Protein AF-A0A8B2NKK4-F1 (afdb_monomer_lite)

Structure (mmCIF, N/CA/C/O backbone):
data_AF-A0A8B2NKK4-F1
#
_entry.id   AF-A0A8B2NKK4-F1
#
loop_
_atom_site.group_PDB
_atom_site.id
_atom_site.type_symbol
_atom_site.label_atom_id
_atom_site.label_alt_id
_atom_site.label_comp_id
_atom_site.label_asym_id
_atom_site.label_entity_id
_atom_site.label_seq_id
_atom_site.pdbx_PDB_ins_code
_atom_site.Cartn_x
_atom_site.Cartn_y
_atom_site.Cartn_z
_atom_site.occupancy
_atom_site.B_iso_or_equiv
_atom_site.auth_seq_id
_atom_site.auth_comp_id
_atom_site.auth_asym_id
_atom_site.auth_atom_id
_atom_site.pdbx_PDB_model_num
ATOM 1 N N . MET A 1 1 ? -5.062 -12.621 17.290 1.00 37.78 1 MET A N 1
ATOM 2 C CA . MET A 1 1 ? -4.872 -13.102 15.905 1.00 37.78 1 MET A CA 1
ATOM 3 C C . MET A 1 1 ? -3.654 -12.394 15.349 1.00 37.78 1 MET A C 1
ATOM 5 O O . MET A 1 1 ? -3.554 -11.193 15.544 1.00 37.78 1 MET A O 1
ATOM 9 N N . THR A 1 2 ? -2.715 -13.118 14.745 1.00 42.69 2 THR A N 1
ATOM 10 C CA . THR A 1 2 ? -1.517 -12.519 14.139 1.00 42.69 2 THR A CA 1
ATOM 11 C C . THR A 1 2 ? -1.836 -12.237 12.677 1.00 42.69 2 THR A C 1
ATOM 13 O O . THR A 1 2 ? -2.048 -13.177 11.915 1.00 42.69 2 THR A O 1
ATOM 16 N N . LEU A 1 3 ? -1.936 -10.964 12.297 1.00 49.38 3 LEU A N 1
ATOM 17 C CA . LEU A 1 3 ? -2.106 -10.569 10.900 1.00 49.38 3 LEU A CA 1
ATOM 18 C C . LEU A 1 3 ? -0.828 -10.916 10.129 1.00 49.38 3 LEU A C 1
ATOM 20 O O . LEU A 1 3 ? 0.222 -10.313 10.348 1.00 49.38 3 LEU A O 1
ATOM 24 N N . ALA A 1 4 ? -0.906 -11.914 9.250 1.00 56.16 4 ALA A N 1
ATOM 25 C CA . ALA A 1 4 ? 0.162 -12.231 8.311 1.00 56.16 4 ALA A CA 1
ATOM 26 C C . ALA A 1 4 ? 0.096 -11.240 7.141 1.00 56.16 4 ALA A C 1
ATOM 28 O O . ALA A 1 4 ? -0.523 -11.496 6.111 1.00 56.16 4 ALA A O 1
ATOM 29 N N . LEU A 1 5 ? 0.690 -10.065 7.340 1.00 58.38 5 LEU A N 1
ATOM 30 C CA . LEU A 1 5 ? 0.868 -9.062 6.297 1.00 58.38 5 LEU A CA 1
ATOM 31 C C . LEU A 1 5 ? 1.981 -9.531 5.347 1.00 58.38 5 LEU A C 1
ATOM 33 O O . LEU A 1 5 ? 3.167 -9.383 5.648 1.00 58.38 5 LEU A O 1
ATOM 37 N N 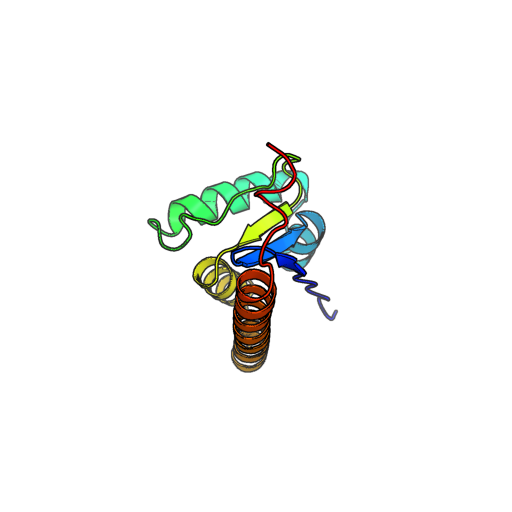. GLU A 1 6 ? 1.615 -10.131 4.212 1.00 63.78 6 GLU A N 1
ATOM 38 C CA . GLU A 1 6 ? 2.585 -10.474 3.166 1.00 63.78 6 GLU A CA 1
ATOM 39 C C . GLU A 1 6 ? 2.677 -9.334 2.144 1.00 63.78 6 GLU A C 1
ATOM 41 O O . GLU A 1 6 ? 1.832 -9.185 1.266 1.00 63.78 6 GLU A O 1
ATOM 46 N N . CYS A 1 7 ? 3.722 -8.513 2.268 1.00 64.00 7 CYS A N 1
ATOM 47 C CA . CYS A 1 7 ? 4.136 -7.583 1.217 1.00 64.00 7 CYS A CA 1
ATOM 48 C C . CYS A 1 7 ? 5.126 -8.279 0.280 1.00 64.00 7 CYS A C 1
ATOM 50 O O . CYS A 1 7 ? 6.154 -8.789 0.734 1.00 64.00 7 CYS A O 1
ATOM 52 N N . TYR A 1 8 ? 4.871 -8.224 -1.025 1.00 67.50 8 TYR A N 1
ATOM 53 C CA . TYR A 1 8 ? 5.831 -8.652 -2.045 1.00 67.50 8 TYR A CA 1
ATOM 54 C C . TYR A 1 8 ? 6.572 -7.432 -2.590 1.00 67.50 8 TYR A C 1
ATOM 56 O O . TYR A 1 8 ? 6.000 -6.352 -2.691 1.00 67.50 8 TYR A O 1
ATOM 64 N N . VAL A 1 9 ? 7.849 -7.572 -2.932 1.00 62.38 9 VAL A N 1
ATOM 65 C CA . VAL A 1 9 ? 8.634 -6.456 -3.485 1.00 62.38 9 VAL A CA 1
ATOM 66 C C . VAL A 1 9 ? 8.498 -6.449 -5.003 1.00 62.38 9 VAL A C 1
ATOM 68 O O . VAL A 1 9 ? 8.671 -7.486 -5.640 1.00 62.38 9 VAL A O 1
ATOM 71 N N . THR A 1 10 ? 8.193 -5.290 -5.582 1.00 61.69 10 THR A N 1
ATOM 72 C CA . THR A 1 10 ? 8.052 -5.092 -7.032 1.00 61.69 10 THR A CA 1
ATOM 73 C C . THR A 1 10 ? 9.060 -4.068 -7.546 1.00 61.69 10 THR A C 1
ATOM 75 O O . THR A 1 10 ? 9.738 -3.387 -6.776 1.00 61.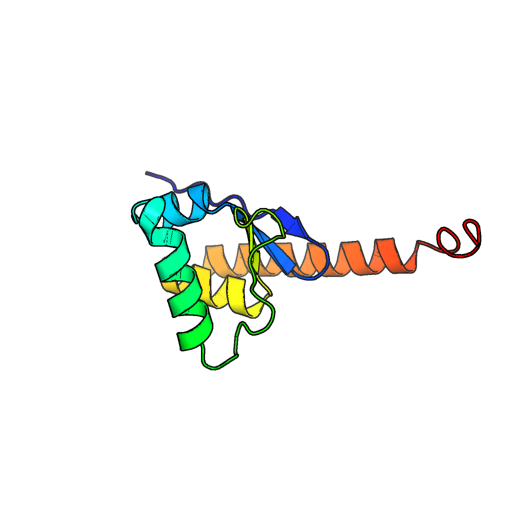69 10 THR A O 1
ATOM 78 N N . GLN A 1 11 ? 9.157 -3.920 -8.871 1.00 54.91 11 GLN A N 1
ATOM 79 C CA . GLN A 1 11 ? 9.970 -2.871 -9.483 1.00 54.91 11 GLN A CA 1
ATOM 80 C C . GLN A 1 11 ? 9.435 -1.489 -9.054 1.00 54.91 11 GLN A C 1
ATOM 82 O O . GLN A 1 11 ? 8.380 -1.054 -9.509 1.00 54.91 11 GLN A O 1
ATOM 87 N N . GLY A 1 12 ? 10.146 -0.820 -8.141 1.00 56.81 12 GLY A N 1
ATOM 88 C CA . GLY A 1 12 ? 9.799 0.515 -7.642 1.00 56.81 12 GLY A CA 1
ATOM 89 C C . GLY A 1 12 ? 8.960 0.575 -6.357 1.00 56.81 12 GLY A C 1
ATOM 90 O O . GLY A 1 12 ? 8.430 1.652 -6.066 1.00 56.81 12 GLY A O 1
ATOM 91 N N . GLY A 1 13 ? 8.826 -0.526 -5.600 1.00 69.12 13 GLY A N 1
ATOM 92 C CA . GLY A 1 13 ? 8.203 -0.489 -4.271 1.00 69.12 13 GLY A CA 1
ATOM 93 C C . GLY A 1 13 ? 7.747 -1.844 -3.718 1.00 69.12 13 GLY A C 1
ATOM 94 O O . GLY A 1 13 ? 8.341 -2.885 -3.992 1.00 69.12 13 GLY A O 1
ATOM 95 N N . ALA A 1 14 ? 6.679 -1.826 -2.920 1.00 74.44 14 ALA A N 1
ATOM 96 C CA . ALA A 1 14 ? 6.011 -3.008 -2.380 1.00 74.44 14 ALA A CA 1
ATOM 97 C C . ALA A 1 14 ? 4.641 -3.206 -3.038 1.00 74.44 14 ALA A C 1
ATOM 99 O O . ALA A 1 14 ? 4.038 -2.260 -3.528 1.00 74.44 14 ALA A O 1
ATOM 100 N N . ALA A 1 15 ? 4.112 -4.418 -2.997 1.00 80.56 15 ALA A N 1
ATOM 101 C CA . ALA A 1 15 ? 2.785 -4.755 -3.468 1.00 80.56 15 ALA A CA 1
ATOM 102 C C . ALA A 1 15 ? 2.045 -5.578 -2.414 1.00 80.56 15 ALA A C 1
ATOM 104 O O . ALA A 1 15 ? 2.625 -6.463 -1.782 1.00 80.56 15 ALA A O 1
ATOM 105 N N . MET A 1 16 ? 0.759 -5.285 -2.253 1.00 82.50 16 MET A N 1
ATOM 106 C CA . MET A 1 16 ? -0.140 -5.981 -1.336 1.00 82.50 16 MET A CA 1
ATOM 107 C C . MET A 1 16 ? -1.483 -6.226 -2.011 1.00 82.50 16 MET A C 1
ATOM 109 O O . MET A 1 16 ? -1.973 -5.376 -2.756 1.00 82.50 16 MET A O 1
ATOM 113 N N . THR A 1 17 ? -2.090 -7.385 -1.773 1.00 84.56 17 THR A N 1
ATOM 114 C CA . THR A 1 17 ? -3.430 -7.671 -2.305 1.00 84.56 17 THR A CA 1
ATOM 115 C C . THR A 1 17 ? -4.508 -6.926 -1.516 1.00 84.56 17 THR A C 1
ATOM 117 O O . THR A 1 17 ? -4.350 -6.657 -0.325 1.00 84.56 17 THR A O 1
ATOM 120 N N . LEU A 1 18 ? -5.627 -6.606 -2.170 1.00 82.69 18 LEU A N 1
ATOM 121 C CA . LEU A 1 18 ? -6.765 -5.979 -1.495 1.00 82.69 18 LEU A CA 1
ATOM 122 C C . LEU A 1 18 ? -7.368 -6.864 -0.400 1.00 82.69 18 LEU A C 1
ATOM 124 O O . LEU A 1 18 ? -7.831 -6.337 0.603 1.00 82.69 18 LEU A O 1
ATOM 128 N N . GLU A 1 19 ? -7.323 -8.188 -0.555 1.00 82.00 19 GLU A N 1
ATOM 129 C CA . GLU A 1 19 ? -7.811 -9.136 0.456 1.00 82.00 19 GLU A CA 1
ATOM 130 C C . GLU A 1 19 ? -6.991 -9.051 1.746 1.00 82.00 19 GLU A C 1
ATOM 132 O O . GLU A 1 19 ? -7.546 -8.973 2.840 1.00 82.00 19 GLU A O 1
ATOM 137 N N . GLN A 1 20 ? -5.662 -8.998 1.622 1.00 79.62 20 GLN A N 1
ATOM 138 C CA . GLN A 1 20 ? -4.768 -8.810 2.767 1.00 79.62 20 GLN A CA 1
ATOM 139 C C . GLN A 1 20 ? -4.990 -7.458 3.434 1.00 79.62 20 GLN A C 1
ATOM 141 O O . GLN A 1 20 ? -4.953 -7.364 4.658 1.00 79.62 20 GLN A O 1
ATOM 146 N N . LEU A 1 21 ? -5.239 -6.421 2.635 1.00 80.06 21 LEU A N 1
ATOM 147 C CA . LEU A 1 21 ? -5.495 -5.090 3.157 1.00 80.06 21 LEU A CA 1
ATOM 148 C C . LEU A 1 21 ? -6.840 -5.010 3.891 1.00 80.06 21 LEU A C 1
ATOM 150 O O . LEU A 1 21 ? -6.893 -4.455 4.982 1.00 80.06 21 LEU A O 1
ATOM 154 N N . ALA A 1 22 ? -7.898 -5.589 3.323 1.00 81.12 22 ALA A N 1
ATOM 155 C CA . ALA A 1 22 ? -9.221 -5.678 3.937 1.00 81.12 22 ALA A CA 1
ATOM 156 C C . ALA A 1 22 ? -9.144 -6.421 5.277 1.00 81.12 22 ALA A C 1
ATOM 158 O O . ALA A 1 22 ? -9.612 -5.920 6.298 1.00 81.12 22 ALA A O 1
ATOM 159 N N . ALA A 1 23 ? -8.441 -7.558 5.297 1.00 79.12 23 ALA A N 1
ATOM 160 C CA . ALA A 1 23 ? -8.202 -8.324 6.514 1.00 79.12 23 ALA A CA 1
ATOM 161 C C . ALA A 1 23 ? -7.382 -7.543 7.556 1.00 79.12 23 ALA A C 1
ATOM 163 O O . ALA A 1 23 ? -7.669 -7.628 8.746 1.00 79.12 23 ALA A O 1
ATOM 164 N N . ALA A 1 24 ? -6.366 -6.787 7.128 1.00 74.50 24 ALA A N 1
ATOM 165 C CA . ALA A 1 24 ? -5.522 -6.004 8.028 1.00 74.50 24 ALA A CA 1
ATOM 166 C C . ALA A 1 24 ? -6.220 -4.765 8.596 1.00 74.50 24 ALA A C 1
ATOM 168 O O . ALA A 1 24 ? -5.970 -4.406 9.744 1.00 74.50 24 ALA A O 1
ATOM 169 N N . ALA A 1 25 ? -7.069 -4.117 7.802 1.00 72.62 25 ALA A N 1
ATOM 170 C CA . ALA A 1 25 ? -7.794 -2.914 8.190 1.00 72.62 25 ALA A CA 1
ATOM 171 C C . ALA A 1 25 ? -9.133 -3.207 8.891 1.00 72.62 25 ALA A C 1
ATOM 173 O O . ALA A 1 25 ? -9.754 -2.264 9.373 1.00 72.62 25 ALA A O 1
ATOM 174 N N . ASP A 1 26 ? -9.563 -4.474 8.939 1.00 79.38 26 ASP A N 1
ATOM 175 C CA . ASP A 1 26 ? -10.892 -4.894 9.409 1.00 79.38 2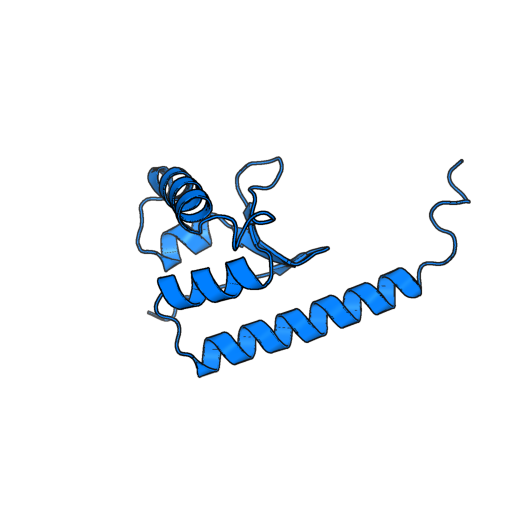6 ASP A CA 1
ATOM 176 C C . ASP A 1 26 ? -12.022 -4.148 8.671 1.00 79.38 26 ASP A C 1
ATOM 178 O O . ASP A 1 26 ? -12.934 -3.577 9.266 1.00 79.38 26 ASP A O 1
ATOM 182 N N . VAL A 1 27 ? -11.907 -4.095 7.339 1.00 79.44 27 VAL A N 1
ATOM 183 C CA . VAL A 1 27 ? -12.860 -3.434 6.432 1.00 79.44 27 VAL A CA 1
ATOM 184 C C . VAL A 1 27 ? -13.404 -4.463 5.449 1.00 79.44 27 VAL A C 1
ATOM 186 O O . VAL A 1 27 ? -12.659 -5.324 4.978 1.00 79.44 27 VAL A O 1
ATOM 189 N N . ASP A 1 28 ? -14.686 -4.351 5.096 1.00 83.12 28 ASP A N 1
ATOM 190 C CA . ASP A 1 28 ? -15.287 -5.181 4.055 1.00 83.12 28 ASP A CA 1
ATOM 191 C C . ASP A 1 28 ? -14.536 -5.032 2.724 1.00 83.12 28 ASP A C 1
ATOM 193 O O . ASP A 1 28 ? -14.154 -3.936 2.300 1.00 83.12 28 ASP A O 1
ATOM 197 N N . PHE A 1 29 ? -14.329 -6.156 2.035 1.00 79.94 29 PHE A N 1
ATOM 198 C CA . PHE A 1 29 ? -13.580 -6.185 0.777 1.00 79.94 29 PHE A CA 1
ATOM 199 C C . PHE A 1 29 ? -14.190 -5.265 -0.294 1.00 79.94 29 PHE A C 1
ATOM 201 O O . PHE A 1 29 ? -13.457 -4.637 -1.056 1.00 79.94 29 PHE A O 1
ATOM 208 N N . ASP A 1 30 ? -15.518 -5.133 -0.315 1.00 81.44 30 ASP A N 1
ATOM 209 C CA . ASP A 1 30 ? -16.227 -4.261 -1.257 1.00 81.44 30 ASP A CA 1
ATOM 210 C C . ASP A 1 30 ? -15.924 -2.768 -1.017 1.00 81.44 30 ASP A C 1
ATOM 212 O O . ASP A 1 30 ? -15.890 -1.974 -1.962 1.00 81.44 30 ASP A O 1
ATOM 216 N N . ASP A 1 31 ? -15.610 -2.393 0.226 1.00 83.94 31 ASP A N 1
ATOM 217 C CA . ASP A 1 31 ? -15.339 -1.011 0.631 1.00 83.94 31 ASP A CA 1
ATOM 218 C C . ASP A 1 31 ? -13.845 -0.666 0.625 1.00 83.94 31 ASP A C 1
ATOM 220 O O . ASP A 1 31 ? -13.468 0.506 0.490 1.00 83.94 31 ASP A O 1
ATOM 224 N N . VAL A 1 32 ? -12.967 -1.674 0.698 1.00 83.38 32 VAL A N 1
ATOM 225 C CA . VAL A 1 32 ? -11.518 -1.475 0.838 1.00 83.38 32 VAL A CA 1
ATOM 226 C C . VAL A 1 32 ? -10.936 -0.623 -0.295 1.00 83.38 32 VAL A C 1
ATOM 228 O O . VAL A 1 32 ? -10.056 0.209 -0.077 1.00 83.38 32 VAL A O 1
ATOM 231 N N . ARG A 1 33 ? -11.452 -0.772 -1.520 1.00 81.19 33 ARG A N 1
ATOM 232 C CA . ARG A 1 33 ? -10.961 -0.032 -2.689 1.00 81.19 33 ARG A CA 1
ATOM 233 C C . ARG A 1 33 ? -11.266 1.461 -2.582 1.00 81.19 33 ARG A C 1
ATOM 235 O O . ARG A 1 33 ? -10.406 2.284 -2.904 1.00 81.19 33 ARG A O 1
ATOM 242 N N . SER A 1 34 ? -12.469 1.800 -2.129 1.00 84.31 34 SER A N 1
ATOM 243 C CA . SER A 1 34 ? -12.901 3.183 -1.911 1.00 84.31 34 SER A CA 1
ATOM 244 C C . SER A 1 34 ? -12.111 3.823 -0.771 1.00 84.31 34 SER A C 1
ATOM 246 O O . SER A 1 34 ? -11.629 4.947 -0.911 1.00 84.31 34 SER A O 1
ATOM 248 N N . GLU A 1 35 ? -11.894 3.080 0.315 1.00 84.12 35 GLU A N 1
ATOM 249 C CA . GLU A 1 35 ? -11.100 3.533 1.458 1.00 84.12 35 GLU A CA 1
ATOM 250 C C . GLU A 1 35 ? -9.636 3.798 1.087 1.00 84.12 35 GLU A C 1
ATOM 252 O O . GLU A 1 35 ? -9.082 4.837 1.450 1.00 84.12 35 GLU A O 1
ATOM 257 N N . VAL A 1 36 ? -9.021 2.914 0.298 1.00 82.75 36 VAL A N 1
ATOM 258 C CA . VAL A 1 36 ? -7.651 3.095 -0.207 1.00 82.75 36 VAL A CA 1
ATOM 259 C C . VAL A 1 36 ? -7.552 4.291 -1.141 1.00 82.75 36 VAL A C 1
ATOM 261 O O . VAL A 1 36 ? -6.629 5.091 -1.011 1.00 82.75 36 VAL A O 1
ATOM 264 N N . ALA A 1 37 ? -8.490 4.433 -2.080 1.00 82.12 37 ALA A N 1
ATOM 265 C CA . ALA A 1 37 ? -8.495 5.556 -3.009 1.00 82.12 37 ALA A CA 1
ATOM 266 C C . ALA A 1 37 ? -8.622 6.893 -2.264 1.00 82.12 37 ALA A C 1
ATOM 268 O O . ALA A 1 37 ? -7.890 7.836 -2.568 1.00 82.12 37 ALA A O 1
ATOM 269 N N . ARG A 1 38 ? -9.495 6.953 -1.250 1.00 84.75 38 ARG A N 1
ATOM 270 C CA . ARG A 1 38 ? -9.631 8.117 -0.369 1.00 84.75 38 ARG A CA 1
ATOM 271 C C . ARG A 1 38 ? -8.339 8.389 0.395 1.00 84.75 38 ARG A C 1
ATOM 273 O O . ARG A 1 38 ? -7.835 9.505 0.346 1.00 84.75 38 ARG A O 1
ATOM 280 N N . TRP A 1 39 ? -7.760 7.364 1.018 1.00 84.69 39 TRP A N 1
ATOM 281 C CA . TRP A 1 39 ? -6.499 7.488 1.747 1.00 84.69 39 TRP A CA 1
ATOM 282 C C . TRP A 1 39 ? -5.371 8.040 0.866 1.00 84.69 39 TRP A C 1
ATOM 284 O O . TRP A 1 39 ? -4.678 8.963 1.285 1.00 84.69 39 TRP A O 1
ATOM 294 N N . ILE A 1 40 ? -5.217 7.539 -0.366 1.00 78.94 40 ILE A N 1
ATOM 295 C CA . ILE A 1 40 ? -4.201 8.028 -1.311 1.00 78.94 40 ILE A CA 1
ATOM 296 C C . ILE A 1 40 ? -4.351 9.536 -1.545 1.00 78.94 40 ILE A C 1
ATOM 298 O O . ILE A 1 40 ? -3.353 10.259 -1.501 1.00 78.94 40 ILE A O 1
ATOM 302 N N . VAL A 1 41 ? -5.579 10.014 -1.762 1.00 81.00 41 VAL A N 1
ATOM 303 C CA . VAL A 1 41 ? -5.869 11.442 -1.966 1.00 81.00 41 VAL A CA 1
ATOM 304 C C . VAL A 1 41 ? -5.581 12.253 -0.697 1.00 81.00 41 VAL A C 1
ATOM 306 O O . VAL A 1 41 ? -4.947 13.306 -0.778 1.00 81.00 41 VAL A O 1
ATOM 309 N N . ASP A 1 42 ? -5.966 11.737 0.470 1.00 84.62 42 ASP A N 1
ATOM 310 C CA . ASP A 1 42 ? -5.805 12.410 1.765 1.00 84.62 42 ASP A CA 1
ATOM 311 C C . ASP A 1 42 ? -4.336 12.574 2.188 1.00 84.62 42 ASP A C 1
ATOM 313 O O . ASP A 1 42 ? -4.014 13.467 2.970 1.00 84.62 42 ASP A O 1
ATOM 317 N N . THR A 1 43 ? -3.411 11.779 1.636 1.00 78.25 43 THR A N 1
ATOM 318 C CA . THR A 1 43 ? -1.964 11.918 1.907 1.00 78.25 43 THR A CA 1
ATOM 319 C C . THR A 1 43 ? -1.311 13.156 1.273 1.00 78.25 43 THR A C 1
ATOM 321 O O . THR A 1 43 ? -0.090 13.297 1.324 1.00 78.25 43 THR A O 1
ATOM 324 N N . ASN A 1 44 ? -2.079 14.045 0.629 1.00 74.31 44 ASN A N 1
ATOM 325 C CA . ASN A 1 44 ? -1.591 15.292 0.024 1.00 74.31 44 ASN A CA 1
ATOM 326 C C . ASN A 1 44 ? -0.386 15.096 -0.931 1.00 74.31 44 ASN A C 1
ATOM 328 O O . ASN A 1 44 ? 0.514 15.930 -1.029 1.00 74.31 44 ASN A O 1
ATOM 332 N N . GLY A 1 45 ? -0.352 13.959 -1.634 1.00 73.75 45 GLY A N 1
ATOM 333 C CA . GLY A 1 45 ? 0.689 13.623 -2.608 1.00 73.75 45 GLY A CA 1
ATOM 334 C C . GLY A 1 45 ? 1.911 12.883 -2.052 1.00 73.75 45 GLY A C 1
ATOM 335 O O . GLY A 1 45 ? 2.778 12.497 -2.843 1.00 73.75 45 GLY A O 1
ATOM 336 N N . GLU A 1 46 ? 1.982 12.603 -0.746 1.00 76.19 46 GLU A N 1
ATOM 337 C CA . GLU A 1 46 ? 3.085 11.827 -0.153 1.00 76.19 46 GLU A CA 1
ATOM 338 C C . GLU A 1 46 ? 3.185 10.406 -0.734 1.00 76.19 46 GLU A C 1
ATOM 340 O O . GLU A 1 46 ? 4.283 9.847 -0.851 1.00 76.19 46 GLU A O 1
ATOM 345 N N . VAL A 1 47 ? 2.057 9.860 -1.204 1.00 80.50 47 VAL A N 1
ATOM 346 C CA . VAL A 1 47 ? 1.964 8.532 -1.828 1.00 80.50 47 VAL A CA 1
ATOM 347 C C . VAL A 1 47 ? 1.656 8.589 -3.329 1.00 80.50 47 VAL A C 1
ATOM 349 O O . VAL A 1 47 ? 1.090 7.657 -3.877 1.00 80.50 47 VAL A O 1
ATOM 352 N N . ARG A 1 48 ? 2.064 9.645 -4.052 1.00 70.25 48 ARG A N 1
ATOM 353 C CA . ARG A 1 48 ? 1.748 9.858 -5.493 1.00 70.25 48 ARG A CA 1
ATOM 354 C C . ARG A 1 48 ? 2.079 8.711 -6.469 1.00 70.25 48 ARG A C 1
ATOM 356 O O . ARG A 1 48 ? 1.680 8.769 -7.626 1.00 70.25 48 ARG A O 1
ATOM 363 N N . ARG A 1 49 ? 2.893 7.733 -6.056 1.00 74.81 49 ARG A N 1
ATOM 364 C CA . ARG A 1 49 ? 3.248 6.539 -6.851 1.00 74.81 49 ARG A CA 1
ATOM 365 C C . ARG A 1 49 ? 2.520 5.280 -6.386 1.00 74.81 49 ARG A C 1
ATOM 367 O O . ARG A 1 49 ? 2.709 4.226 -6.982 1.00 74.81 49 ARG A O 1
ATOM 374 N N . THR A 1 50 ? 1.707 5.386 -5.344 1.00 80.88 50 THR A N 1
ATOM 375 C CA . THR A 1 50 ? 0.842 4.313 -4.888 1.00 80.88 50 THR A CA 1
ATOM 376 C C . THR A 1 50 ? -0.362 4.230 -5.813 1.00 80.88 50 THR A C 1
ATOM 378 O O . THR A 1 50 ? -1.046 5.226 -6.038 1.00 80.88 50 THR A O 1
ATOM 381 N N . HIS A 1 51 ? -0.592 3.060 -6.394 1.00 81.25 51 HIS A N 1
ATOM 382 C CA . HIS A 1 51 ? -1.639 2.845 -7.387 1.00 81.25 51 HIS A CA 1
ATOM 383 C C . HIS A 1 51 ? -2.092 1.388 -7.378 1.00 81.25 51 HIS A C 1
ATOM 385 O O . HIS A 1 51 ? -1.377 0.507 -6.905 1.00 81.25 51 HIS A O 1
ATOM 391 N N . PHE A 1 52 ? -3.277 1.129 -7.921 1.00 82.75 52 PHE A N 1
ATOM 392 C CA . PHE A 1 52 ? -3.694 -0.237 -8.204 1.00 82.75 52 PHE A CA 1
ATOM 393 C C . PHE A 1 52 ? -3.008 -0.749 -9.472 1.00 82.75 52 PHE A C 1
ATOM 395 O O . PHE A 1 52 ? -2.830 0.014 -10.422 1.00 82.75 52 PHE A O 1
ATOM 402 N N . ASN A 1 53 ? -2.665 -2.035 -9.509 1.00 83.69 53 ASN A N 1
ATOM 403 C CA . ASN A 1 53 ? -2.232 -2.689 -10.743 1.00 83.69 53 ASN A CA 1
ATOM 404 C C . ASN A 1 53 ? -3.353 -2.712 -11.802 1.00 83.69 53 ASN A C 1
ATOM 406 O O . ASN A 1 53 ? -4.502 -2.367 -11.526 1.00 83.69 53 ASN A O 1
ATOM 410 N N . GLU A 1 54 ? -3.030 -3.165 -13.014 1.00 77.94 54 GLU A N 1
ATOM 411 C CA . GLU A 1 54 ? -3.970 -3.197 -14.148 1.00 77.94 54 GLU A CA 1
ATOM 412 C C . GLU A 1 54 ? -5.251 -3.996 -13.851 1.00 77.94 54 GLU A C 1
ATOM 414 O O . GLU A 1 54 ? -6.335 -3.626 -14.297 1.00 77.94 54 GLU A O 1
ATOM 419 N N . CYS A 1 55 ? -5.148 -5.050 -13.034 1.00 79.56 55 CYS A N 1
ATOM 420 C CA . CYS A 1 55 ? -6.286 -5.865 -12.605 1.00 79.56 55 CYS A CA 1
ATOM 421 C C . CYS A 1 55 ? -7.094 -5.244 -11.452 1.00 79.56 55 CYS A C 1
ATOM 423 O O . CYS A 1 55 ? -8.141 -5.772 -11.093 1.00 79.56 55 CYS A O 1
ATOM 425 N N . GLY A 1 56 ? -6.619 -4.160 -10.835 1.00 76.19 56 GLY A N 1
ATOM 426 C CA . GLY A 1 56 ? -7.295 -3.486 -9.727 1.00 76.19 56 GLY A CA 1
ATOM 427 C C . GLY A 1 56 ? -7.252 -4.213 -8.378 1.00 76.19 56 GLY A C 1
ATOM 428 O O . GLY A 1 56 ? -7.838 -3.710 -7.426 1.00 76.19 56 GLY A O 1
ATOM 429 N N . ASN A 1 57 ? -6.580 -5.364 -8.287 1.00 82.94 57 ASN A N 1
ATOM 430 C CA . ASN A 1 57 ? -6.618 -6.259 -7.120 1.00 82.94 57 ASN A CA 1
ATOM 431 C C . ASN A 1 57 ? -5.392 -6.138 -6.211 1.00 82.94 57 ASN A C 1
ATOM 433 O O . ASN A 1 57 ? -5.372 -6.678 -5.103 1.00 82.94 57 ASN A O 1
ATOM 437 N N . THR A 1 58 ? -4.355 -5.455 -6.683 1.00 84.69 58 THR A N 1
ATOM 438 C CA . THR A 1 58 ? -3.103 -5.282 -5.951 1.00 84.69 58 THR A CA 1
ATOM 439 C C . THR A 1 58 ? -2.800 -3.805 -5.829 1.00 84.69 58 THR A C 1
ATOM 441 O O . THR A 1 58 ? -2.808 -3.084 -6.824 1.00 84.69 58 THR A O 1
ATOM 444 N N . LEU A 1 59 ? -2.518 -3.371 -4.609 1.00 85.12 59 LEU A N 1
ATOM 445 C CA . LEU A 1 59 ? -2.027 -2.044 -4.303 1.00 85.12 59 LEU A CA 1
ATOM 446 C C . LEU A 1 59 ? -0.501 -2.054 -4.381 1.00 85.12 59 LEU A C 1
ATOM 448 O O . LEU A 1 59 ? 0.168 -2.674 -3.554 1.00 85.12 59 LEU A O 1
ATOM 452 N N . CYS A 1 60 ? 0.039 -1.361 -5.373 1.00 84.25 60 CYS A N 1
ATOM 453 C CA . CYS A 1 60 ? 1.455 -1.049 -5.474 1.00 84.25 60 CYS A CA 1
ATOM 454 C C . CYS A 1 60 ? 1.724 0.175 -4.598 1.00 84.25 60 CYS A C 1
ATOM 456 O O . CYS A 1 60 ? 1.118 1.219 -4.811 1.00 84.25 60 CYS A O 1
ATOM 458 N N . LEU A 1 61 ? 2.613 0.054 -3.621 1.00 80.75 61 LEU A N 1
ATOM 459 C CA . LEU A 1 61 ? 2.992 1.066 -2.642 1.00 80.75 61 LEU A CA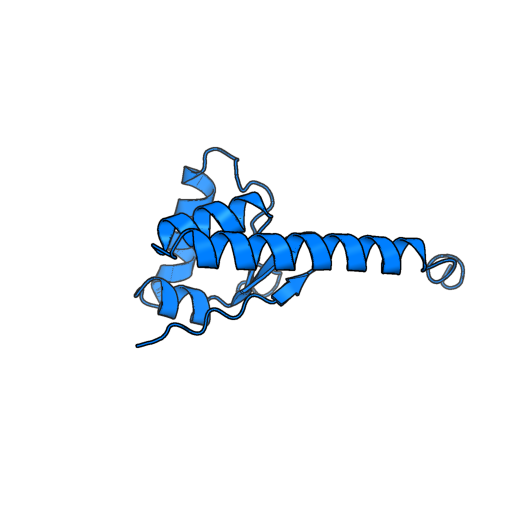 1
ATOM 460 C C . LEU A 1 61 ? 4.429 1.512 -2.910 1.00 80.75 61 LEU A C 1
ATOM 462 O O . LEU A 1 61 ? 5.326 0.684 -3.053 1.00 80.75 61 LEU A O 1
ATOM 466 N N . ASN A 1 62 ? 4.681 2.819 -2.901 1.00 77.25 62 ASN A N 1
ATOM 467 C CA . ASN A 1 62 ? 6.054 3.312 -2.774 1.00 77.25 62 ASN A CA 1
ATOM 468 C C . ASN A 1 62 ? 6.507 3.261 -1.301 1.00 77.25 62 ASN A C 1
ATOM 470 O O . ASN A 1 62 ? 5.696 3.044 -0.402 1.00 77.25 62 ASN A O 1
ATOM 474 N N . ARG A 1 63 ? 7.793 3.519 -1.036 1.00 75.94 63 ARG A N 1
ATOM 475 C CA . ARG A 1 63 ? 8.358 3.524 0.328 1.00 75.94 63 ARG A CA 1
ATOM 476 C C . ARG A 1 63 ? 7.541 4.350 1.331 1.00 75.94 63 ARG A C 1
ATOM 478 O O . ARG A 1 63 ? 7.213 3.861 2.406 1.00 75.94 63 ARG A O 1
ATOM 485 N N . ASN A 1 64 ? 7.161 5.573 0.958 1.00 79.88 64 ASN A N 1
ATOM 486 C CA . ASN A 1 64 ? 6.338 6.434 1.814 1.00 79.88 64 ASN A CA 1
ATOM 487 C C . ASN A 1 64 ? 4.938 5.854 2.050 1.00 79.88 64 ASN A C 1
ATOM 489 O O . ASN A 1 64 ? 4.425 5.933 3.159 1.00 79.88 64 ASN A O 1
ATOM 493 N N . GLY A 1 65 ? 4.339 5.248 1.026 1.00 80.50 65 GLY A N 1
ATOM 494 C CA . GLY A 1 65 ? 3.050 4.576 1.110 1.00 80.50 65 GLY A CA 1
ATOM 495 C C . GLY A 1 65 ? 3.086 3.379 2.044 1.00 80.50 65 GLY A C 1
ATOM 496 O O . GLY A 1 65 ? 2.151 3.208 2.815 1.00 80.50 65 GLY A O 1
ATOM 497 N N . VAL A 1 66 ? 4.169 2.597 2.036 1.00 80.19 66 VAL A N 1
ATOM 498 C CA . VAL A 1 66 ? 4.349 1.504 3.001 1.00 80.19 66 VAL A CA 1
ATOM 499 C C . VAL A 1 66 ? 4.402 2.053 4.421 1.00 80.19 66 VAL A C 1
ATOM 501 O O . VAL A 1 66 ? 3.629 1.600 5.257 1.00 80.19 66 VAL A O 1
ATOM 504 N N . ARG A 1 67 ? 5.252 3.050 4.687 1.00 82.62 67 ARG A N 1
ATOM 505 C CA . ARG A 1 67 ? 5.375 3.657 6.021 1.00 82.62 67 ARG A CA 1
ATOM 506 C C . ARG A 1 67 ? 4.028 4.158 6.545 1.00 82.62 67 ARG A C 1
ATOM 508 O O . ARG A 1 67 ? 3.580 3.731 7.602 1.00 82.62 67 ARG A O 1
ATOM 515 N N . LEU A 1 68 ? 3.352 5.001 5.765 1.00 83.81 68 LEU A N 1
ATOM 516 C CA . LEU A 1 68 ? 2.058 5.580 6.136 1.00 83.81 68 LEU A CA 1
ATOM 517 C C . LEU A 1 68 ? 0.966 4.514 6.307 1.00 83.81 68 LEU A C 1
ATOM 519 O O . LEU A 1 68 ? 0.081 4.666 7.146 1.00 83.81 68 LEU A O 1
ATOM 523 N N . MET A 1 69 ? 1.018 3.429 5.529 1.00 81.75 69 MET A N 1
ATOM 524 C CA . MET A 1 69 ? 0.089 2.311 5.684 1.00 81.75 69 MET A CA 1
ATOM 525 C C . MET A 1 69 ? 0.341 1.552 6.990 1.00 81.75 69 MET A C 1
ATOM 527 O O . MET A 1 69 ? -0.604 1.248 7.710 1.00 81.75 69 MET A O 1
ATOM 531 N N . LEU A 1 70 ? 1.602 1.271 7.323 1.00 81.38 70 LEU A N 1
ATOM 532 C CA . LEU A 1 70 ? 1.968 0.594 8.569 1.00 81.38 70 LEU A CA 1
ATOM 533 C C . LEU A 1 70 ? 1.583 1.433 9.796 1.00 81.38 70 LEU A C 1
ATOM 535 O O . LEU A 1 70 ? 1.007 0.893 10.738 1.00 81.38 70 LEU A O 1
ATOM 539 N N . GLU A 1 71 ? 1.816 2.748 9.742 1.00 83.31 71 GLU A N 1
ATOM 540 C CA . GLU A 1 71 ? 1.358 3.704 10.760 1.00 83.31 71 GLU A CA 1
ATOM 541 C C . GLU A 1 71 ? -0.170 3.660 10.918 1.00 83.31 71 GLU A C 1
ATOM 543 O O . GLU A 1 71 ? -0.679 3.556 12.034 1.00 83.31 71 GLU A O 1
ATOM 548 N N . ARG A 1 72 ? -0.917 3.674 9.805 1.00 80.81 72 ARG A N 1
ATOM 549 C CA . ARG A 1 72 ? -2.387 3.608 9.814 1.00 80.81 72 ARG A CA 1
ATOM 550 C C . ARG A 1 72 ? -2.915 2.299 10.404 1.00 80.81 72 ARG A C 1
ATOM 552 O O . ARG A 1 72 ? -3.919 2.321 11.108 1.00 80.81 72 ARG A O 1
ATOM 559 N N . LEU A 1 73 ? -2.259 1.179 10.112 1.00 78.62 73 LEU A N 1
ATOM 560 C CA . LEU A 1 73 ? -2.632 -0.147 10.610 1.00 78.62 73 LEU A CA 1
ATOM 561 C C . LEU A 1 73 ? -2.198 -0.385 12.068 1.00 78.62 73 LEU A C 1
ATOM 563 O O . LEU A 1 73 ? -2.444 -1.461 12.607 1.00 78.62 73 LEU A O 1
ATOM 567 N N . GLY A 1 74 ? -1.554 0.595 12.712 1.00 80.25 74 GLY A N 1
ATOM 568 C CA . GLY A 1 74 ? -1.097 0.477 14.096 1.00 80.25 74 GLY A CA 1
ATOM 569 C C . GLY A 1 74 ? 0.010 -0.561 14.275 1.00 80.25 74 GLY A C 1
ATOM 570 O O . GLY A 1 74 ? 0.128 -1.157 15.345 1.00 80.25 74 GLY A O 1
ATOM 571 N N . VAL A 1 75 ? 0.800 -0.812 13.228 1.00 77.94 75 VAL A N 1
ATOM 572 C CA . VAL A 1 75 ? 1.935 -1.734 13.295 1.00 77.94 75 VAL A CA 1
ATOM 573 C C . VAL A 1 75 ? 3.015 -1.135 14.191 1.00 77.94 75 VAL A C 1
ATOM 575 O O . VAL A 1 75 ? 3.378 0.030 14.046 1.00 77.94 75 VAL A O 1
ATOM 578 N N . GLU A 1 76 ? 3.544 -1.945 15.109 1.00 83.62 76 GLU A N 1
ATOM 579 C CA . GLU A 1 76 ? 4.610 -1.529 16.021 1.00 83.62 76 GLU A CA 1
ATOM 580 C C . GLU A 1 76 ? 5.839 -1.006 15.261 1.00 83.62 76 GLU A C 1
ATOM 582 O O . GLU A 1 76 ? 6.264 -1.587 14.259 1.00 83.62 76 GLU A O 1
ATOM 587 N N . GLU A 1 77 ? 6.442 0.071 15.770 1.00 79.56 77 GLU A N 1
ATOM 588 C CA . GLU A 1 77 ? 7.553 0.789 15.129 1.00 79.56 77 GLU A CA 1
ATOM 589 C C . GLU A 1 77 ? 8.755 -0.121 14.812 1.00 79.56 77 GLU A C 1
ATOM 591 O O . GLU A 1 77 ? 9.361 -0.009 13.743 1.00 79.56 77 GLU A O 1
ATOM 596 N N . ASP A 1 78 ? 9.059 -1.084 15.687 1.00 78.19 78 ASP A N 1
ATOM 597 C CA . ASP A 1 78 ? 10.136 -2.062 15.486 1.00 78.19 78 ASP A CA 1
ATOM 598 C C . ASP A 1 78 ? 9.859 -3.003 14.302 1.00 78.19 78 ASP A C 1
ATOM 600 O O . ASP A 1 78 ? 10.755 -3.323 13.502 1.00 78.19 78 ASP A O 1
ATOM 604 N N . LEU A 1 79 ? 8.603 -3.437 14.159 1.00 72.00 79 LEU A N 1
ATOM 605 C CA . LEU A 1 79 ? 8.162 -4.278 13.052 1.00 72.00 79 LEU A CA 1
ATOM 606 C C . LEU A 1 79 ? 8.115 -3.467 11.753 1.00 72.00 79 LEU A C 1
ATOM 608 O O . LEU A 1 79 ? 8.619 -3.935 10.727 1.00 72.00 79 LEU A O 1
ATOM 612 N N . ALA A 1 80 ? 7.611 -2.233 11.808 1.00 76.31 80 ALA A N 1
ATOM 613 C CA . ALA A 1 80 ? 7.597 -1.317 10.674 1.00 76.31 80 ALA A CA 1
ATOM 614 C C . ALA A 1 80 ? 9.018 -1.039 10.155 1.00 76.31 80 ALA A C 1
ATOM 616 O O . ALA A 1 80 ? 9.309 -1.264 8.980 1.00 76.31 80 ALA A O 1
ATOM 617 N N . SER A 1 81 ? 9.949 -0.709 11.052 1.00 77.69 81 SER A N 1
ATOM 618 C CA . SER A 1 81 ? 11.373 -0.501 10.746 1.00 77.69 81 SER A CA 1
ATOM 619 C C . SER A 1 81 ? 12.051 -1.746 10.164 1.00 77.69 81 SER A C 1
ATOM 621 O O . SER A 1 81 ? 13.020 -1.667 9.402 1.00 77.69 81 SER A O 1
ATOM 623 N N . THR A 1 82 ? 11.590 -2.938 10.541 1.00 77.69 82 THR A N 1
ATOM 624 C CA . THR A 1 82 ? 12.087 -4.200 9.981 1.00 77.69 82 THR A CA 1
ATOM 625 C C . THR A 1 82 ? 11.584 -4.409 8.555 1.00 77.69 82 THR A C 1
ATOM 627 O O . THR A 1 82 ? 12.367 -4.801 7.687 1.00 77.69 82 THR A O 1
ATOM 630 N N . ILE A 1 83 ? 10.310 -4.116 8.294 1.00 74.38 83 ILE A N 1
ATOM 631 C CA . ILE A 1 83 ? 9.721 -4.170 6.951 1.00 74.38 83 ILE A CA 1
ATOM 632 C C . ILE A 1 83 ? 10.416 -3.158 6.031 1.00 74.38 83 ILE A C 1
ATOM 634 O O . ILE A 1 83 ? 10.866 -3.538 4.950 1.00 74.38 83 ILE A O 1
ATOM 638 N N . GLU A 1 84 ? 10.612 -1.918 6.483 1.00 76.44 84 GLU A N 1
ATOM 639 C CA . GLU A 1 84 ? 11.322 -0.887 5.717 1.00 76.44 84 GLU A CA 1
ATOM 640 C C . GLU A 1 84 ? 12.748 -1.309 5.344 1.00 76.44 84 GLU A C 1
ATOM 642 O O . GLU A 1 84 ? 13.139 -1.205 4.184 1.00 76.44 84 GLU A O 1
ATOM 647 N N . ARG A 1 85 ? 13.520 -1.865 6.289 1.00 77.94 85 ARG A N 1
ATOM 648 C CA . ARG A 1 85 ? 14.882 -2.358 6.011 1.00 77.94 85 ARG A CA 1
ATOM 649 C C . ARG A 1 85 ? 14.910 -3.514 5.010 1.00 77.94 85 ARG A C 1
ATOM 651 O O . ARG A 1 85 ? 15.868 -3.647 4.249 1.00 77.94 85 ARG A O 1
ATOM 658 N N . ARG A 1 86 ? 13.888 -4.376 5.009 1.00 72.62 86 ARG A N 1
ATOM 659 C CA . ARG A 1 86 ? 13.771 -5.464 4.021 1.00 72.62 86 ARG A CA 1
ATOM 660 C C . ARG A 1 86 ? 13.436 -4.923 2.636 1.00 72.62 86 ARG A C 1
ATOM 662 O O . ARG A 1 86 ? 13.976 -5.445 1.661 1.00 72.62 86 ARG A O 1
ATOM 669 N N . LEU A 1 87 ? 12.604 -3.886 2.555 1.00 72.88 87 LEU A N 1
ATOM 670 C CA . LEU A 1 87 ? 12.308 -3.192 1.303 1.00 72.88 87 LEU A CA 1
ATOM 671 C C . LEU A 1 87 ? 13.550 -2.505 0.745 1.00 72.88 87 LEU A C 1
ATOM 673 O O . LEU A 1 87 ? 13.901 -2.767 -0.396 1.00 72.88 87 LEU A O 1
ATOM 677 N N . ASP A 1 88 ? 14.281 -1.762 1.573 1.00 73.50 88 ASP A N 1
ATOM 678 C CA . ASP A 1 88 ? 15.519 -1.067 1.193 1.00 73.50 88 ASP A CA 1
ATOM 679 C C . ASP A 1 88 ? 16.578 -2.037 0.631 1.00 73.50 88 ASP A C 1
ATOM 681 O O . ASP A 1 88 ? 17.169 -1.817 -0.429 1.00 73.50 88 ASP A O 1
ATOM 685 N N . ARG A 1 89 ? 16.745 -3.196 1.287 1.00 70.81 89 ARG A N 1
ATOM 686 C CA . ARG A 1 89 ? 17.630 -4.268 0.806 1.00 70.81 89 ARG A CA 1
ATOM 687 C C . ARG A 1 89 ? 17.152 -4.872 -0.515 1.00 70.81 89 ARG A C 1
ATOM 689 O O . ARG A 1 89 ? 17.981 -5.230 -1.348 1.00 70.81 89 ARG A O 1
ATOM 696 N N . SER A 1 90 ? 15.844 -5.025 -0.690 1.00 67.12 90 SER A N 1
ATOM 697 C CA . SER A 1 90 ? 15.270 -5.626 -1.897 1.00 67.12 90 SER A CA 1
ATOM 698 C C . SER A 1 90 ? 15.308 -4.660 -3.084 1.00 67.12 90 SER A C 1
ATOM 700 O O . SER A 1 90 ? 15.640 -5.088 -4.183 1.00 67.12 90 SER A O 1
ATOM 702 N N . GLU A 1 91 ? 15.067 -3.364 -2.866 1.00 69.31 91 GLU A N 1
ATOM 703 C CA . GLU A 1 91 ? 15.251 -2.305 -3.867 1.00 69.31 91 GLU A CA 1
ATOM 704 C C . GLU A 1 91 ? 16.715 -2.243 -4.319 1.00 69.31 91 GLU A C 1
ATOM 706 O O . GLU A 1 91 ? 16.986 -2.366 -5.511 1.00 69.31 91 GLU A O 1
ATOM 711 N N . SER A 1 92 ? 17.661 -2.201 -3.374 1.00 69.75 92 SER A N 1
ATOM 712 C CA . SER A 1 92 ? 19.101 -2.223 -3.681 1.00 69.75 92 SER A CA 1
ATOM 713 C C . SER A 1 92 ? 19.520 -3.489 -4.448 1.00 69.75 92 SER A C 1
ATOM 715 O O . SER A 1 92 ? 20.345 -3.443 -5.364 1.00 69.75 92 SER A O 1
ATOM 717 N N . HIS A 1 93 ? 18.954 -4.647 -4.087 1.00 67.81 93 HIS A N 1
ATOM 718 C CA . HIS A 1 93 ? 19.208 -5.904 -4.789 1.00 67.81 93 HIS A CA 1
ATOM 719 C C . HIS A 1 93 ? 18.670 -5.870 -6.225 1.00 67.81 93 HIS A C 1
ATOM 721 O O . HIS A 1 93 ? 19.391 -6.250 -7.144 1.00 67.81 93 HIS A O 1
ATOM 727 N N . MET A 1 94 ? 17.450 -5.367 -6.433 1.00 64.12 94 MET A N 1
ATOM 728 C CA . MET A 1 94 ? 16.864 -5.212 -7.766 1.00 64.12 94 MET A CA 1
ATOM 729 C C . MET A 1 94 ? 17.655 -4.218 -8.619 1.00 64.12 94 MET A C 1
ATOM 731 O O . MET A 1 94 ? 17.943 -4.525 -9.769 1.00 64.12 94 MET A O 1
ATOM 735 N N . GLU A 1 95 ? 18.076 -3.075 -8.070 1.00 66.56 95 GLU A N 1
ATOM 736 C CA . GLU A 1 95 ? 18.963 -2.128 -8.766 1.00 66.56 95 GLU A CA 1
ATOM 737 C C . GLU A 1 95 ? 20.267 -2.795 -9.221 1.00 66.56 95 GLU A C 1
ATOM 739 O O . GLU A 1 95 ? 20.716 -2.574 -10.343 1.00 66.56 95 GLU A O 1
ATOM 744 N N . THR A 1 96 ? 20.838 -3.667 -8.385 1.00 66.44 96 THR A N 1
ATOM 745 C CA . THR A 1 96 ? 22.043 -4.439 -8.721 1.00 66.44 96 THR A CA 1
ATOM 746 C C . THR A 1 96 ? 21.780 -5.453 -9.837 1.00 66.44 96 THR A C 1
ATOM 748 O O . THR A 1 96 ? 22.595 -5.575 -10.748 1.00 66.44 96 THR A O 1
ATOM 751 N N . VAL A 1 97 ? 20.649 -6.167 -9.793 1.00 63.84 97 VAL A N 1
ATOM 752 C CA . VAL A 1 97 ? 20.240 -7.121 -10.841 1.00 63.84 97 VAL A CA 1
ATOM 753 C C . VAL A 1 97 ? 20.018 -6.403 -12.174 1.00 63.84 97 VAL A C 1
ATOM 755 O O . VAL A 1 97 ? 20.555 -6.846 -13.180 1.00 63.84 97 VAL A O 1
ATOM 758 N N . TYR A 1 98 ? 19.320 -5.264 -12.181 1.00 59.88 98 TYR A N 1
ATOM 759 C CA . TYR A 1 98 ? 19.081 -4.470 -13.392 1.00 59.88 98 TYR A CA 1
ATOM 760 C C . TYR A 1 98 ? 20.356 -3.830 -13.948 1.00 59.88 98 TYR A C 1
ATOM 762 O O . TYR A 1 98 ? 20.566 -3.817 -15.158 1.00 59.88 98 TYR A O 1
ATOM 770 N N . ALA A 1 99 ? 21.243 -3.322 -13.088 1.00 61.72 99 ALA A N 1
ATOM 771 C CA . ALA A 1 99 ? 22.555 -2.838 -13.519 1.00 61.72 99 ALA A CA 1
ATOM 772 C C . ALA A 1 99 ? 23.413 -3.966 -14.126 1.00 61.72 99 ALA A C 1
ATOM 774 O O . ALA A 1 99 ? 24.282 -3.706 -14.958 1.00 61.72 99 ALA A O 1
ATOM 775 N N . ALA A 1 100 ? 23.150 -5.211 -13.721 1.00 59.03 100 ALA A N 1
ATOM 776 C CA . ALA A 1 100 ? 23.754 -6.429 -14.241 1.00 59.03 100 ALA A CA 1
ATOM 777 C C . ALA A 1 100 ? 22.943 -7.100 -15.368 1.00 59.03 100 ALA A C 1
ATOM 779 O O . ALA A 1 100 ? 23.306 -8.206 -15.767 1.00 59.03 100 ALA A O 1
ATOM 780 N N . GLU A 1 101 ? 21.918 -6.444 -15.931 1.00 50.31 101 GLU A N 1
ATOM 781 C CA . GLU A 1 101 ? 21.299 -6.816 -17.211 1.00 50.31 101 GLU A CA 1
ATOM 782 C C . GLU A 1 101 ? 21.912 -6.004 -18.375 1.00 50.31 101 GLU A C 1
ATOM 784 O O . GLU A 1 101 ? 21.284 -5.075 -18.893 1.00 50.31 101 GLU A O 1
ATOM 789 N N . PRO A 1 102 ? 23.131 -6.321 -18.855 1.00 51.34 102 PRO A N 1
ATOM 790 C CA . PRO A 1 102 ? 23.571 -5.863 -20.157 1.00 51.34 102 PRO A CA 1
ATOM 791 C C . PRO A 1 102 ? 22.934 -6.762 -21.234 1.00 51.34 102 PRO A C 1
ATOM 793 O O . PRO A 1 102 ? 23.097 -7.980 -21.215 1.00 51.34 102 PRO A O 1
ATOM 796 N N . ALA A 1 103 ? 22.258 -6.146 -22.209 1.00 48.84 103 ALA A N 1
ATOM 797 C CA . ALA A 1 103 ? 21.914 -6.724 -23.520 1.00 48.84 103 ALA A CA 1
ATOM 798 C C . ALA A 1 103 ? 20.656 -7.616 -23.688 1.00 48.84 103 ALA A C 1
ATOM 800 O O . ALA A 1 103 ? 20.606 -8.401 -24.632 1.00 48.84 103 ALA A O 1
ATOM 801 N N . ALA A 1 104 ? 19.585 -7.461 -22.899 1.00 46.16 104 ALA A N 1
ATOM 802 C CA . ALA A 1 104 ? 18.276 -8.039 -23.278 1.00 46.16 104 ALA A CA 1
ATOM 803 C C . ALA A 1 104 ? 17.429 -7.117 -24.186 1.00 46.16 104 ALA A C 1
ATOM 805 O O . ALA A 1 104 ? 16.520 -7.580 -24.869 1.00 46.16 104 ALA A O 1
ATOM 806 N N . ARG A 1 105 ? 17.731 -5.809 -24.221 1.00 47.41 105 ARG A N 1
ATOM 807 C CA . ARG A 1 105 ? 16.974 -4.807 -24.996 1.00 47.41 105 ARG A CA 1
ATOM 808 C C . ARG A 1 105 ? 17.498 -4.560 -26.415 1.00 47.41 105 ARG A C 1
ATOM 810 O O . ARG A 1 105 ? 16.71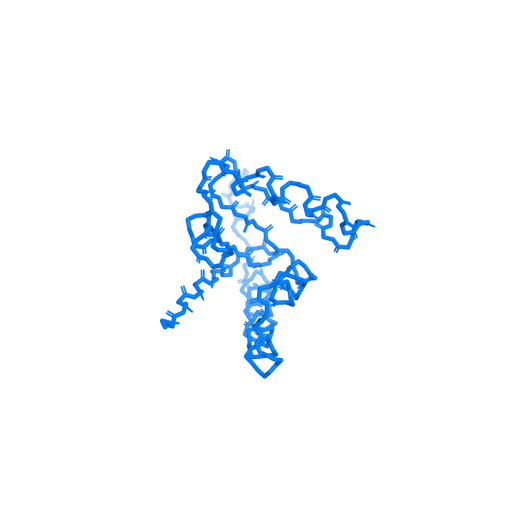0 -4.191 -27.269 1.00 47.41 105 ARG A O 1
ATOM 817 N N . GLU A 1 106 ? 18.781 -4.808 -26.677 1.00 44.97 106 GLU A N 1
ATOM 818 C CA . GLU A 1 106 ? 19.401 -4.605 -28.004 1.00 44.97 106 GLU A CA 1
ATOM 819 C C . GLU A 1 106 ? 19.379 -5.859 -28.899 1.00 44.97 106 GLU A C 1
ATOM 821 O O . GLU A 1 106 ? 19.738 -5.783 -30.067 1.00 44.97 106 GLU A O 1
ATOM 826 N N . ALA A 1 107 ? 18.947 -7.017 -28.3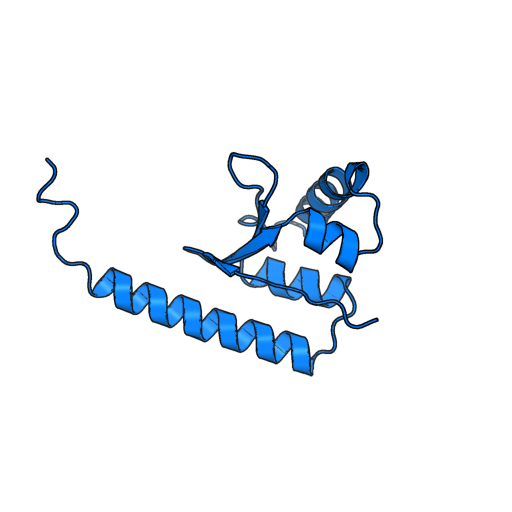86 1.00 45.03 107 ALA A N 1
ATOM 827 C CA . ALA A 1 107 ? 18.821 -8.255 -29.168 1.00 45.03 107 ALA A CA 1
ATOM 828 C C . ALA A 1 107 ? 17.388 -8.518 -29.684 1.00 45.03 107 ALA A C 1
ATOM 830 O O . ALA A 1 107 ? 17.132 -9.571 -30.267 1.00 45.03 107 ALA A O 1
ATOM 831 N N . ALA A 1 108 ? 16.456 -7.592 -29.432 1.00 49.62 108 ALA A N 1
ATOM 832 C CA . ALA A 1 108 ? 15.036 -7.710 -29.770 1.00 49.62 108 ALA A CA 1
ATOM 833 C C . ALA A 1 108 ? 14.525 -6.612 -30.732 1.00 49.62 108 ALA A C 1
ATOM 835 O O . ALA A 1 108 ? 13.318 -6.552 -30.969 1.00 49.62 108 ALA A O 1
ATOM 836 N N . GLU A 1 109 ? 15.418 -5.776 -31.282 1.00 39.75 109 GLU A N 1
ATOM 837 C CA . GLU A 1 109 ? 15.140 -4.850 -32.400 1.00 39.75 109 GLU A CA 1
ATOM 838 C C . GLU A 1 109 ? 15.690 -5.381 -33.731 1.00 39.75 109 GLU A C 1
ATOM 840 O O . GLU A 1 109 ? 16.808 -5.949 -33.735 1.00 39.75 109 GLU A O 1
#

Radius of gyration: 15.66 Å; chains: 1; bounding box: 40×28×48 Å

Organism: NCBI:txid2184697

pLDDT: mean 72.77, std 11.97, range [37.78, 85.12]

Sequence (109 aa):
MTLALECYVTQGGAAMTLEQLAAAADVDFDDVRSEVARWIVDTNGEVRRTHFNECGNTLCLNRNGVRLMLERLGVEEDLASTIERRLDRSESHMETVYAAEPAAREAAE

Foldseek 3Di:
DDLPFDWDADQQATKGFLVSLCVLLVHDSVCSLVVVVVVCVVVVCQFVVFDADPVNGMTGTHLSRLLVSCVNSVPDPVVSVVVSVVNVVVNVVVVVVVVVDDDPVVVPD

Secondary structure (DSSP, 8-state):
------PEEETTEEEEEHHHHHHHHT--HHHHHHHHHHHHHHTTTTTTT-EE-TTSSEEEE-HHHHHHHHHHTT--HHHHHHHHHHHHHHHHHHHHHHHT--SSSSS--